Protein AF-A0A354BIW1-F1 (afdb_monomer_lite)

Foldseek 3Di:
DVVDDPDDDDDDLVNLLVVVLVVLVVPAQDPDAKEKEKEAAPVSLCCVVPVVVVVQVVSCVVSVYHYHYDHDNVHDSNDMDIDID

pLDDT: mean 82.04, std 14.15, range [37.78, 94.38]

Sequence (85 aa):
CRYCDGRGYTKSPTTVAYEIFREIRRIEPSVDQQRIIVGAHPTVAELLQDEERQSVESLERDCTAKIIVTPDSQLHLEQYDLVVL

Radius of gyration: 13.44 Å; chains: 1; bounding box: 37×22×34 Å

Secondary structure (DSSP, 8-state):
-TT---S--PPPHHHHHHHHHHHHHHS---SS--EEEEEE-HHHHHHHHTTTHHHHHHHHHHHT-EEEEEE-TTS-TT-EEEEE-

Structure (mmCIF, N/CA/C/O backbone):
data_AF-A0A354BIW1-F1
#
_entry.id   AF-A0A354BIW1-F1
#
loop_
_atom_site.group_PDB
_atom_site.id
_atom_site.type_symbol
_atom_site.label_atom_id
_atom_site.label_alt_id
_atom_site.label_comp_id
_atom_site.label_asym_id
_atom_site.label_entity_id
_atom_site.label_seq_id
_atom_site.pdbx_PDB_ins_code
_atom_site.Cartn_x
_atom_site.Cartn_y
_atom_site.Cartn_z
_atom_site.occupancy
_atom_site.B_iso_or_equiv
_atom_site.auth_seq_id
_atom_site.auth_comp_id
_atom_site.auth_asym_id
_atom_site.auth_atom_id
_atom_site.pdbx_PDB_model_num
ATOM 1 N N . CYS A 1 1 ? 22.111 6.170 -13.519 1.00 43.91 1 CYS A N 1
ATOM 2 C CA . CYS A 1 1 ? 22.017 4.988 -12.637 1.00 43.91 1 CYS A CA 1
ATOM 3 C C . CYS A 1 1 ? 20.700 4.283 -12.962 1.00 43.91 1 CYS A C 1
ATOM 5 O O . CYS A 1 1 ? 19.711 4.969 -13.168 1.00 43.91 1 CYS A O 1
ATOM 7 N N . ARG A 1 2 ? 20.654 2.942 -13.060 1.00 41.84 2 ARG A N 1
ATOM 8 C CA . ARG A 1 2 ? 19.444 2.197 -13.505 1.00 41.84 2 ARG A CA 1
ATOM 9 C C . ARG A 1 2 ? 18.224 2.302 -12.578 1.00 41.84 2 ARG A C 1
ATOM 11 O O . ARG A 1 2 ? 17.182 1.769 -12.918 1.00 41.84 2 ARG A O 1
ATOM 18 N N . TYR A 1 3 ? 18.348 3.003 -11.457 1.00 37.78 3 TYR A N 1
ATOM 19 C CA . TYR A 1 3 ? 17.251 3.269 -10.526 1.00 37.78 3 TYR A CA 1
ATOM 20 C C . TYR A 1 3 ? 17.230 4.711 -10.005 1.00 37.78 3 TYR A C 1
ATOM 22 O O . TYR A 1 3 ? 16.432 5.060 -9.145 1.00 37.78 3 TYR A O 1
ATOM 30 N N . CYS A 1 4 ? 18.114 5.568 -10.513 1.00 56.34 4 CYS A N 1
ATOM 31 C CA . CYS A 1 4 ? 18.279 6.928 -10.034 1.00 56.34 4 CYS A CA 1
ATOM 32 C C . CYS A 1 4 ? 18.927 7.770 -11.130 1.00 56.34 4 CYS A C 1
ATOM 34 O O . CYS A 1 4 ? 20.109 7.613 -11.431 1.00 56.34 4 CYS A O 1
ATOM 36 N N . ASP A 1 5 ? 18.145 8.618 -11.796 1.00 42.94 5 ASP A N 1
ATOM 37 C CA . ASP A 1 5 ? 18.644 9.325 -12.980 1.00 42.94 5 ASP A CA 1
ATOM 38 C C . ASP A 1 5 ? 18.157 10.772 -13.123 1.00 42.94 5 ASP A C 1
ATOM 40 O O . ASP A 1 5 ? 18.161 11.265 -14.237 1.00 42.94 5 ASP A O 1
ATOM 44 N N . GLY A 1 6 ? 17.747 11.465 -12.054 1.00 54.25 6 GLY A N 1
ATOM 45 C CA . GLY A 1 6 ? 17.678 12.943 -12.006 1.00 54.25 6 GLY A CA 1
ATOM 46 C C . GLY A 1 6 ? 17.089 13.704 -13.218 1.00 54.25 6 GLY A C 1
ATOM 47 O O . GLY A 1 6 ? 17.576 14.788 -13.527 1.00 54.25 6 GLY A O 1
ATOM 48 N N . ARG A 1 7 ? 16.098 13.156 -13.939 1.00 49.03 7 ARG A N 1
ATOM 49 C CA . ARG A 1 7 ? 15.603 13.593 -15.269 1.00 49.03 7 ARG A CA 1
ATOM 50 C C . ARG A 1 7 ? 14.076 13.370 -15.352 1.00 49.03 7 ARG A C 1
ATOM 52 O O . ARG A 1 7 ? 13.537 12.744 -14.461 1.00 49.03 7 ARG A O 1
ATOM 59 N N . GLY A 1 8 ? 13.331 13.904 -16.321 1.00 44.62 8 GLY A N 1
ATOM 60 C CA . GLY A 1 8 ? 11.855 13.785 -16.347 1.00 44.62 8 GLY A CA 1
ATOM 61 C C . GLY A 1 8 ? 11.339 12.337 -16.469 1.00 44.62 8 GLY A C 1
ATOM 62 O O . GLY A 1 8 ? 11.667 11.661 -17.441 1.00 44.62 8 GLY A O 1
ATOM 63 N N . TYR A 1 9 ? 10.539 11.879 -15.496 1.00 52.81 9 TYR A N 1
ATOM 64 C CA . TYR A 1 9 ? 10.146 10.473 -15.310 1.00 52.81 9 TYR A CA 1
ATOM 65 C C . TYR A 1 9 ? 8.627 10.259 -15.272 1.00 52.81 9 TYR A C 1
ATOM 67 O O . TYR A 1 9 ? 7.908 11.014 -14.622 1.00 52.81 9 TYR A O 1
ATOM 75 N N . THR A 1 10 ? 8.179 9.170 -15.903 1.00 52.88 10 THR A N 1
ATOM 76 C CA . THR A 1 10 ? 6.940 8.444 -15.571 1.00 52.88 10 THR A CA 1
ATOM 77 C C . THR A 1 10 ? 7.103 7.854 -14.165 1.00 52.88 10 THR A C 1
ATOM 79 O O . THR A 1 10 ? 8.165 7.297 -13.861 1.00 52.88 10 THR A O 1
ATOM 82 N N . LYS A 1 11 ? 6.113 8.009 -13.282 1.00 64.69 11 LYS A N 1
ATOM 83 C CA . LYS A 1 11 ? 6.174 7.537 -11.894 1.00 64.69 11 LYS A CA 1
ATOM 84 C C . LYS A 1 11 ? 6.367 6.020 -11.869 1.00 64.69 11 LYS A C 1
ATOM 86 O O . LYS A 1 11 ? 5.664 5.264 -12.537 1.00 64.69 11 LYS A O 1
ATOM 91 N N . SER A 1 12 ? 7.338 5.568 -11.079 1.00 77.62 12 SER A N 1
ATOM 92 C CA . SER A 1 12 ? 7.538 4.145 -10.813 1.00 77.62 12 SER A CA 1
ATOM 93 C C . SER A 1 12 ? 6.435 3.617 -9.885 1.00 77.62 12 SER A C 1
ATOM 95 O O . SER A 1 12 ? 5.917 4.384 -9.069 1.00 77.62 12 SER A O 1
ATOM 97 N N . PRO A 1 13 ? 6.119 2.310 -9.918 1.00 82.00 13 PRO A N 1
ATOM 98 C CA . PRO A 1 13 ? 5.124 1.730 -9.013 1.00 82.00 13 PRO A CA 1
ATOM 99 C C . PRO A 1 13 ? 5.521 1.901 -7.539 1.00 82.00 13 PRO A C 1
ATOM 101 O O . PRO A 1 13 ? 4.667 2.122 -6.688 1.00 82.00 13 PRO A O 1
ATOM 104 N N . THR A 1 14 ? 6.825 1.922 -7.247 1.00 82.06 14 THR A N 1
ATOM 105 C CA . THR A 1 14 ? 7.353 2.281 -5.925 1.00 82.06 14 THR A CA 1
ATOM 106 C C . THR A 1 14 ? 7.005 3.715 -5.532 1.00 82.06 14 THR A C 1
ATOM 108 O O . THR A 1 14 ? 6.571 3.949 -4.411 1.00 82.06 14 THR A O 1
ATOM 111 N N . THR A 1 15 ? 7.141 4.685 -6.444 1.00 85.19 15 THR A N 1
ATOM 112 C CA . THR A 1 15 ? 6.784 6.088 -6.166 1.00 85.19 15 THR A CA 1
ATOM 113 C C . THR A 1 15 ? 5.305 6.201 -5.806 1.00 85.19 15 THR A C 1
ATOM 115 O O . THR A 1 15 ? 4.967 6.864 -4.830 1.00 85.19 15 THR A O 1
ATOM 118 N N . VAL A 1 16 ? 4.443 5.502 -6.547 1.00 88.38 16 VAL A N 1
ATOM 119 C CA . VAL A 1 16 ? 2.992 5.475 -6.314 1.00 88.38 16 VAL A CA 1
ATOM 120 C C . VAL A 1 16 ? 2.661 4.832 -4.964 1.00 88.38 16 VAL A C 1
ATOM 122 O O . VAL A 1 16 ? 1.881 5.394 -4.203 1.00 88.38 16 VAL A O 1
ATOM 125 N N . ALA A 1 17 ? 3.320 3.729 -4.597 1.00 88.00 17 ALA A N 1
ATOM 126 C CA . ALA A 1 17 ? 3.169 3.119 -3.274 1.00 88.00 17 ALA A CA 1
ATOM 127 C C . ALA A 1 17 ? 3.524 4.093 -2.131 1.00 88.00 17 ALA A C 1
ATOM 129 O O . ALA A 1 17 ? 2.765 4.238 -1.172 1.00 88.00 17 ALA A O 1
ATOM 130 N N . TYR A 1 18 ? 4.631 4.835 -2.249 1.00 88.25 18 TYR A N 1
ATOM 131 C CA . TYR A 1 18 ? 4.994 5.851 -1.252 1.00 88.25 18 TYR A CA 1
ATOM 132 C C . TYR A 1 18 ? 4.032 7.050 -1.225 1.00 88.25 18 TYR A C 1
ATOM 134 O O . TYR A 1 18 ? 3.846 7.649 -0.162 1.00 88.25 18 TYR A O 1
ATOM 142 N N . GLU A 1 19 ? 3.423 7.422 -2.355 1.00 89.06 19 GLU A N 1
ATOM 143 C CA . GLU A 1 19 ? 2.362 8.439 -2.398 1.00 89.06 19 GLU A CA 1
ATOM 144 C C . GLU A 1 19 ? 1.117 7.969 -1.638 1.00 89.06 19 GLU A C 1
ATOM 146 O O . GLU A 1 19 ? 0.652 8.689 -0.753 1.00 89.06 19 GLU A O 1
ATOM 151 N N . ILE A 1 20 ? 0.671 6.732 -1.883 1.00 90.06 20 ILE A N 1
ATOM 152 C CA . ILE A 1 20 ? -0.430 6.086 -1.154 1.00 90.06 20 ILE A CA 1
ATOM 153 C C . ILE A 1 20 ? -0.157 6.117 0.354 1.00 90.06 20 ILE A C 1
ATOM 155 O O . ILE A 1 20 ? -0.991 6.573 1.132 1.00 90.06 20 ILE A O 1
ATOM 159 N N . PHE A 1 21 ? 1.039 5.712 0.789 1.00 88.69 21 PHE A N 1
ATOM 160 C CA . PHE A 1 21 ? 1.417 5.744 2.206 1.00 88.69 21 PHE A CA 1
ATOM 161 C C . PHE A 1 21 ? 1.362 7.143 2.815 1.00 88.69 21 PHE A C 1
ATOM 163 O O . PHE A 1 21 ? 0.944 7.308 3.962 1.00 88.69 21 PHE A O 1
ATOM 170 N N . ARG A 1 22 ? 1.784 8.165 2.067 1.00 88.06 22 ARG A N 1
ATOM 171 C CA . ARG A 1 22 ? 1.719 9.555 2.528 1.00 88.06 22 ARG A CA 1
ATOM 172 C C . ARG A 1 22 ? 0.286 10.048 2.651 1.00 88.06 22 ARG A C 1
ATOM 174 O O . ARG A 1 22 ? 0.011 10.784 3.593 1.00 88.06 22 ARG A O 1
ATOM 181 N N . GLU A 1 23 ? -0.599 9.671 1.735 1.00 88.38 23 GLU A N 1
ATOM 182 C CA . GLU A 1 23 ? -2.019 10.008 1.839 1.00 88.38 23 GLU A CA 1
ATOM 183 C C . GLU A 1 23 ? -2.686 9.295 3.008 1.00 88.38 23 GLU A C 1
ATOM 185 O O . GLU A 1 23 ? -3.368 9.945 3.792 1.00 88.38 23 GLU A O 1
ATOM 190 N N . ILE A 1 24 ? -2.396 8.009 3.210 1.00 86.88 24 ILE A N 1
ATOM 191 C CA . ILE A 1 24 ? -2.908 7.254 4.357 1.00 86.88 24 ILE A CA 1
ATOM 192 C C . ILE A 1 24 ? -2.483 7.906 5.677 1.00 86.88 24 ILE A C 1
ATOM 194 O O . ILE A 1 24 ? -3.313 8.117 6.551 1.00 86.88 24 ILE A O 1
ATOM 198 N N . ARG A 1 25 ? -1.217 8.328 5.798 1.00 84.81 25 ARG A N 1
ATOM 199 C CA . ARG A 1 25 ? -0.728 9.058 6.986 1.00 84.81 25 ARG A CA 1
ATOM 200 C C . ARG A 1 25 ? -1.370 10.425 7.193 1.00 84.81 25 ARG A C 1
ATOM 202 O O . ARG A 1 25 ? -1.289 10.956 8.296 1.00 84.81 25 ARG A O 1
ATOM 209 N N . ARG A 1 26 ? -1.914 11.038 6.140 1.00 84.75 26 ARG A N 1
ATOM 210 C CA . ARG A 1 26 ? -2.623 12.322 6.239 1.00 84.75 26 ARG A CA 1
ATOM 211 C C . ARG A 1 26 ? -4.053 12.158 6.727 1.00 84.75 26 ARG A C 1
ATOM 213 O O . ARG A 1 26 ? -4.635 13.153 7.150 1.00 84.75 26 ARG A O 1
ATOM 220 N N . ILE A 1 27 ? -4.615 10.955 6.652 1.00 81.88 27 ILE A N 1
ATOM 221 C CA . ILE A 1 27 ? -5.916 10.665 7.243 1.00 81.88 27 ILE A CA 1
ATOM 222 C C . ILE A 1 27 ? -5.724 10.735 8.757 1.00 81.88 27 ILE A C 1
ATOM 224 O O . ILE A 1 27 ? -4.937 9.979 9.328 1.00 81.88 27 ILE A O 1
ATOM 228 N N . GLU A 1 28 ? -6.388 11.699 9.397 1.00 72.00 28 GLU A N 1
ATOM 229 C CA . GLU A 1 28 ? -6.307 11.816 10.847 1.00 72.00 28 GLU A CA 1
ATOM 230 C C . GLU A 1 28 ? -6.921 10.577 11.502 1.00 72.00 28 GLU A C 1
ATOM 232 O O . GLU A 1 28 ? -7.985 10.124 11.067 1.00 72.00 28 GLU A O 1
ATOM 237 N N . PRO A 1 29 ? -6.279 10.039 12.553 1.00 68.25 29 PRO A N 1
ATOM 238 C CA . PRO A 1 29 ? -6.822 8.914 13.290 1.00 68.25 29 PRO A CA 1
ATOM 239 C C . PRO A 1 29 ? -8.175 9.321 13.872 1.00 68.25 29 PRO A C 1
ATOM 241 O O . PRO A 1 29 ? -8.274 10.195 14.736 1.00 68.25 29 PRO A O 1
ATOM 244 N N . SER A 1 30 ? -9.239 8.704 13.375 1.00 66.75 30 SER A N 1
ATOM 245 C CA . SER A 1 30 ? -10.564 8.849 13.958 1.00 66.75 30 SER A CA 1
ATOM 246 C C . SER A 1 30 ? -10.678 8.072 15.261 1.00 66.75 30 SER A C 1
ATOM 248 O O . SER A 1 30 ? -9.936 7.130 15.525 1.00 66.75 30 SER A O 1
ATOM 250 N N . VAL A 1 31 ? -11.673 8.447 16.064 1.00 65.38 31 VAL A N 1
ATOM 251 C CA . VAL A 1 31 ? -11.985 7.788 17.342 1.00 65.38 31 VAL A CA 1
ATOM 252 C C . VAL A 1 31 ? -12.391 6.316 17.147 1.00 65.38 31 VAL A C 1
ATOM 254 O O . VAL A 1 31 ? -12.180 5.502 18.042 1.00 65.38 31 VAL A O 1
ATOM 257 N N . ASP A 1 32 ? -12.918 5.970 15.968 1.00 72.12 32 ASP A N 1
ATOM 258 C CA . ASP A 1 32 ? -13.299 4.611 15.584 1.00 72.12 32 ASP A CA 1
ATOM 259 C C . ASP A 1 32 ? -12.296 3.973 14.612 1.00 72.12 32 ASP A C 1
ATOM 261 O O . ASP A 1 32 ? -11.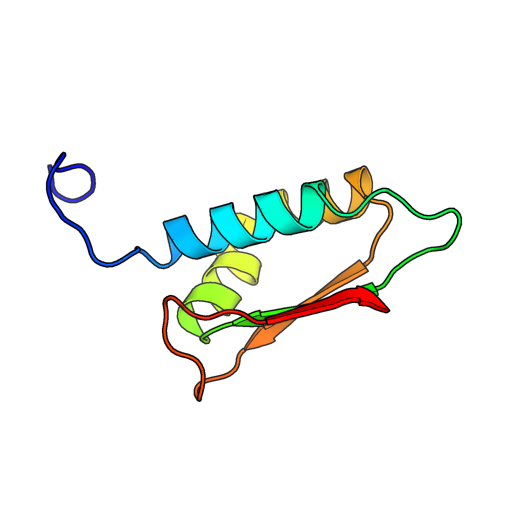580 4.659 13.879 1.00 72.12 32 ASP A O 1
ATOM 265 N N . GLN A 1 33 ? -12.285 2.636 14.587 1.00 74.00 33 GLN A N 1
ATOM 266 C CA . GLN A 1 33 ? -11.458 1.837 13.684 1.00 74.00 33 GLN A CA 1
ATOM 267 C C . GLN A 1 33 ? -11.925 2.008 12.229 1.00 74.00 33 GLN A C 1
ATOM 269 O O . GLN A 1 33 ? -12.853 1.329 11.779 1.00 74.00 33 GLN A O 1
ATOM 274 N N . GLN A 1 34 ? -11.265 2.905 11.499 1.00 84.56 34 GLN A N 1
ATOM 275 C CA . GLN A 1 34 ? -11.516 3.159 10.080 1.00 84.56 34 GLN A CA 1
ATOM 276 C C . GLN A 1 34 ? -11.037 2.009 9.200 1.00 84.56 34 GLN A C 1
ATOM 278 O O . GLN A 1 34 ? -10.089 1.286 9.531 1.00 84.56 34 GLN A O 1
ATOM 283 N N . ARG A 1 35 ? -11.673 1.849 8.039 1.00 88.50 35 ARG A N 1
ATOM 284 C CA . ARG A 1 35 ? -11.187 0.939 6.996 1.00 88.50 35 ARG A CA 1
ATOM 285 C C . ARG A 1 35 ? -10.808 1.746 5.772 1.00 88.50 35 ARG A C 1
ATOM 287 O O . ARG A 1 35 ? -11.629 2.463 5.220 1.00 88.50 35 ARG A O 1
ATOM 294 N N . ILE A 1 36 ? -9.571 1.595 5.334 1.00 90.31 36 ILE A N 1
ATOM 295 C CA . ILE A 1 36 ? -9.035 2.273 4.165 1.00 90.31 36 ILE A CA 1
ATOM 296 C C . ILE A 1 36 ? -8.914 1.237 3.060 1.00 90.31 36 ILE A C 1
ATOM 298 O O . ILE A 1 36 ? -8.148 0.285 3.175 1.00 90.31 36 ILE A O 1
ATOM 302 N N . ILE A 1 37 ? -9.678 1.404 1.991 1.00 91.94 37 ILE A N 1
ATOM 303 C CA . ILE A 1 37 ? -9.579 0.581 0.793 1.00 91.94 37 ILE A CA 1
ATOM 304 C C . ILE A 1 37 ? -8.687 1.316 -0.201 1.00 91.94 37 ILE A C 1
ATOM 306 O O . ILE A 1 37 ? -8.960 2.460 -0.561 1.00 91.94 37 ILE A O 1
ATOM 310 N N . VAL A 1 38 ? -7.623 0.645 -0.630 1.00 92.88 38 VAL A N 1
ATOM 311 C CA . VAL A 1 38 ? -6.656 1.141 -1.607 1.00 92.88 38 VAL A CA 1
ATOM 312 C C . VAL A 1 38 ? -6.855 0.365 -2.903 1.00 92.88 38 VAL A C 1
ATOM 314 O O . VAL A 1 38 ? -6.488 -0.806 -2.979 1.00 92.88 38 VAL A O 1
ATOM 317 N N . GLY A 1 39 ? -7.445 0.995 -3.912 1.00 94.38 39 GLY A N 1
ATOM 318 C CA . GLY A 1 39 ? -7.505 0.466 -5.273 1.00 94.38 39 GLY A CA 1
ATOM 319 C C . GLY A 1 39 ? -6.254 0.878 -6.039 1.00 94.38 39 GLY A C 1
ATOM 320 O O . GLY A 1 39 ? -5.953 2.063 -6.106 1.00 94.38 39 GLY A O 1
ATOM 321 N N . ALA A 1 40 ? -5.498 -0.061 -6.601 1.00 93.94 40 ALA A N 1
ATOM 322 C CA . ALA A 1 40 ? -4.327 0.275 -7.415 1.00 93.94 40 ALA A CA 1
ATOM 323 C C . ALA A 1 40 ? -4.079 -0.779 -8.496 1.00 93.94 40 ALA A C 1
ATOM 325 O O . ALA A 1 40 ? -4.557 -1.909 -8.391 1.00 93.94 40 ALA A O 1
ATOM 326 N N . HIS A 1 41 ? -3.283 -0.435 -9.514 1.00 94.19 41 HIS A N 1
ATOM 327 C CA . HIS A 1 41 ? -2.863 -1.401 -10.534 1.00 94.19 41 HIS A CA 1
ATOM 328 C C . HIS A 1 41 ? -2.241 -2.658 -9.884 1.00 94.19 41 HIS A C 1
ATOM 330 O O . HIS A 1 41 ? -1.494 -2.510 -8.911 1.00 94.19 41 HIS A O 1
ATOM 336 N N . PRO A 1 42 ? -2.457 -3.882 -10.415 1.00 93.25 42 PRO A N 1
ATOM 337 C CA . PRO A 1 42 ? -1.990 -5.126 -9.800 1.00 93.25 42 PRO A CA 1
ATOM 338 C C . PRO A 1 42 ? -0.507 -5.122 -9.424 1.00 93.25 42 PRO A C 1
ATOM 340 O O . PRO A 1 42 ? -0.161 -5.565 -8.342 1.00 93.25 42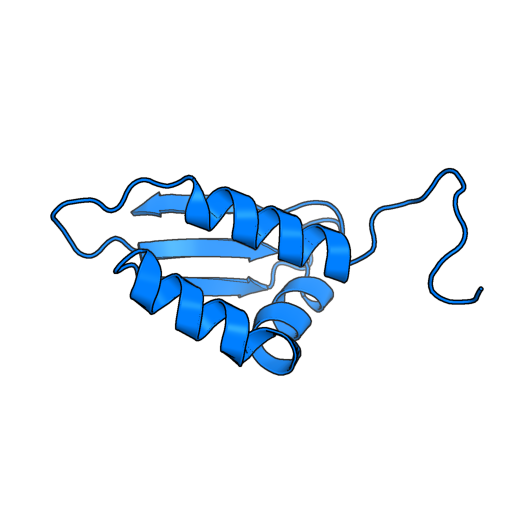 PRO A O 1
ATOM 343 N N . THR A 1 43 ? 0.358 -4.531 -10.251 1.00 90.88 43 THR A N 1
ATOM 344 C CA . THR A 1 43 ? 1.794 -4.377 -9.946 1.00 90.88 43 THR A CA 1
ATOM 345 C C . THR A 1 43 ? 2.066 -3.536 -8.695 1.00 90.88 43 THR A C 1
ATOM 347 O O . THR A 1 43 ? 2.990 -3.830 -7.949 1.00 90.88 43 THR A O 1
ATOM 350 N N . VAL A 1 44 ? 1.289 -2.475 -8.463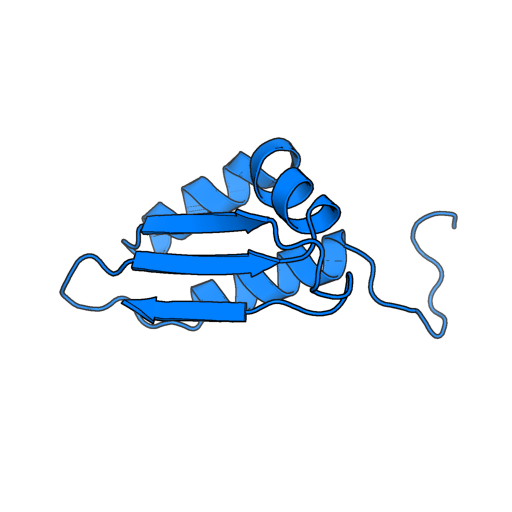 1.00 91.31 44 VAL A N 1
ATOM 351 C CA . VAL A 1 44 ? 1.415 -1.644 -7.254 1.00 91.31 44 VAL A CA 1
ATOM 352 C C . VAL A 1 44 ? 0.801 -2.377 -6.065 1.00 91.31 44 VAL A C 1
ATOM 354 O O . VAL A 1 44 ? 1.376 -2.376 -4.984 1.00 91.31 44 VAL A O 1
ATOM 357 N N . ALA A 1 45 ? -0.341 -3.037 -6.263 1.00 92.19 45 ALA A N 1
ATOM 358 C CA . ALA A 1 45 ? -1.010 -3.809 -5.223 1.00 92.19 45 ALA A CA 1
ATOM 359 C C . ALA A 1 45 ? -0.150 -4.978 -4.709 1.00 92.19 45 ALA A C 1
ATOM 361 O O . ALA A 1 45 ? -0.062 -5.177 -3.502 1.00 92.19 45 ALA A O 1
ATOM 362 N N . GLU A 1 46 ? 0.507 -5.711 -5.608 1.00 91.69 46 GLU A N 1
ATOM 363 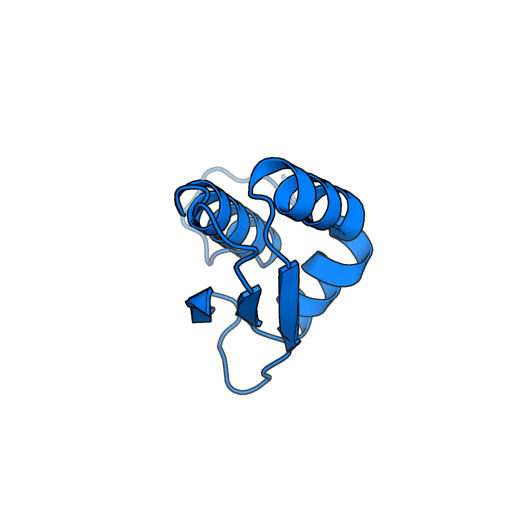C CA . GLU A 1 46 ? 1.456 -6.781 -5.285 1.00 91.69 46 GLU A CA 1
ATOM 364 C C . GLU A 1 46 ? 2.665 -6.218 -4.531 1.00 91.69 46 GLU A C 1
ATOM 366 O O . GLU A 1 46 ? 3.008 -6.709 -3.462 1.00 91.69 46 GLU A O 1
ATOM 371 N N . LEU A 1 47 ? 3.223 -5.094 -4.994 1.00 90.44 47 LEU A N 1
ATOM 372 C CA . LEU A 1 47 ? 4.315 -4.411 -4.299 1.00 90.44 47 LEU A CA 1
ATOM 373 C C . LEU A 1 47 ? 3.926 -3.992 -2.872 1.00 90.44 47 LEU A C 1
ATOM 375 O O . LEU A 1 47 ? 4.718 -4.149 -1.949 1.00 90.44 47 LEU A O 1
ATOM 379 N N . LEU A 1 48 ? 2.703 -3.498 -2.668 1.00 88.94 48 LEU A N 1
ATOM 380 C CA . LEU A 1 48 ? 2.184 -3.140 -1.345 1.00 88.94 48 LEU A CA 1
ATOM 381 C C . LEU A 1 48 ? 1.986 -4.361 -0.431 1.00 88.94 48 LEU A C 1
ATOM 383 O O . LEU A 1 48 ? 2.196 -4.255 0.776 1.00 88.94 48 LEU A O 1
ATOM 387 N N . GLN A 1 49 ? 1.556 -5.498 -0.985 1.00 88.69 49 GLN A N 1
ATOM 388 C CA . GLN A 1 49 ? 1.221 -6.703 -0.218 1.00 88.69 49 GLN A CA 1
ATOM 389 C C . GLN A 1 49 ? 2.420 -7.616 0.061 1.00 88.69 49 GLN A C 1
ATOM 391 O O . GLN A 1 49 ? 2.438 -8.258 1.112 1.00 88.69 49 GLN A O 1
ATOM 396 N N . ASP A 1 50 ? 3.403 -7.663 -0.839 1.00 88.44 50 ASP A N 1
ATOM 397 C CA . ASP A 1 50 ? 4.596 -8.500 -0.716 1.00 88.44 50 ASP A CA 1
ATOM 398 C C . ASP A 1 50 ? 5.813 -7.688 -0.259 1.00 88.44 50 ASP A C 1
ATOM 400 O O . ASP A 1 50 ? 6.295 -7.873 0.861 1.00 88.44 50 ASP A O 1
ATOM 404 N N . GLU A 1 51 ? 6.309 -6.769 -1.094 1.00 86.75 51 GLU A N 1
ATOM 405 C CA . GLU A 1 51 ? 7.567 -6.049 -0.837 1.00 86.75 51 GLU A CA 1
ATOM 406 C C . GLU A 1 51 ? 7.446 -5.052 0.326 1.00 86.75 51 GLU A C 1
ATOM 408 O O . GLU A 1 51 ? 8.275 -5.031 1.235 1.00 86.75 51 GLU A O 1
ATOM 413 N N . GLU A 1 52 ? 6.391 -4.240 0.328 1.00 86.81 52 GLU A N 1
ATOM 414 C CA . GLU A 1 52 ? 6.158 -3.159 1.293 1.00 86.81 52 GLU A CA 1
ATOM 415 C C . GLU A 1 52 ? 5.169 -3.560 2.401 1.00 86.81 52 GLU A C 1
ATOM 417 O O . GLU A 1 52 ? 4.621 -2.713 3.114 1.00 86.81 52 GLU A O 1
ATOM 422 N N . ARG A 1 53 ? 4.969 -4.866 2.609 1.00 87.62 53 ARG A N 1
ATOM 423 C CA . ARG A 1 53 ? 4.039 -5.394 3.614 1.00 87.62 53 ARG A CA 1
ATOM 424 C C . ARG A 1 53 ? 4.299 -4.841 5.015 1.00 87.62 53 ARG A C 1
ATOM 426 O O . ARG A 1 53 ? 3.374 -4.473 5.734 1.00 87.62 53 ARG A O 1
ATOM 433 N N . GLN A 1 54 ? 5.571 -4.751 5.403 1.00 88.25 54 GLN A N 1
ATOM 434 C CA . GLN A 1 54 ? 5.970 -4.230 6.712 1.00 88.25 54 GLN A CA 1
ATOM 435 C C . GLN A 1 54 ? 5.600 -2.746 6.877 1.00 88.25 54 GLN A C 1
ATOM 437 O O . GLN A 1 54 ? 5.237 -2.308 7.975 1.00 88.25 54 GLN A O 1
ATOM 442 N N . SER A 1 55 ? 5.673 -1.975 5.789 1.00 87.12 55 SER A N 1
ATOM 443 C CA . SER A 1 55 ? 5.268 -0.569 5.744 1.00 87.12 55 SER A CA 1
ATOM 444 C C . SER A 1 55 ? 3.754 -0.439 5.929 1.00 87.12 55 SER A C 1
ATOM 446 O O . SER A 1 55 ? 3.319 0.369 6.751 1.00 87.12 55 SER A O 1
ATOM 448 N N . VAL A 1 56 ? 2.960 -1.285 5.259 1.00 89.56 56 VAL A N 1
ATOM 449 C CA . VAL A 1 56 ? 1.494 -1.352 5.426 1.00 89.56 56 VAL A CA 1
ATOM 450 C C . VAL A 1 56 ? 1.116 -1.704 6.865 1.00 89.56 56 VAL A C 1
ATOM 452 O O . VAL A 1 56 ? 0.367 -0.966 7.494 1.00 89.56 56 VAL A O 1
ATOM 455 N N . GLU A 1 57 ? 1.692 -2.762 7.439 1.00 89.38 57 GLU A N 1
ATOM 456 C CA . GLU A 1 57 ? 1.397 -3.185 8.819 1.00 89.38 57 GLU A CA 1
ATOM 457 C C . GLU A 1 57 ? 1.791 -2.126 9.865 1.00 89.38 57 GLU A C 1
ATOM 459 O O . GLU A 1 57 ? 1.232 -2.066 10.963 1.00 89.38 57 GLU A O 1
ATOM 464 N N . SER A 1 58 ? 2.803 -1.307 9.572 1.00 88.75 58 SER A N 1
ATOM 465 C CA . SER A 1 58 ? 3.183 -0.184 10.436 1.00 88.75 58 SER A CA 1
ATOM 466 C C . SER A 1 58 ? 2.180 0.963 10.316 1.00 88.75 58 SER A C 1
ATOM 468 O O . SER A 1 58 ? 1.750 1.497 11.332 1.00 88.75 58 SER A O 1
ATOM 470 N N . LEU A 1 59 ? 1.730 1.274 9.097 1.00 86.94 59 LEU A N 1
ATOM 471 C CA . LEU A 1 59 ? 0.691 2.275 8.846 1.00 86.94 59 LEU A CA 1
ATOM 472 C C . LEU A 1 59 ? -0.646 1.918 9.492 1.00 86.94 59 LEU A C 1
ATOM 474 O O . LEU A 1 59 ? -1.270 2.786 10.091 1.00 86.94 59 LEU A O 1
ATOM 478 N N . GLU A 1 60 ? -1.072 0.657 9.412 1.00 87.12 60 GLU A N 1
ATOM 479 C CA . GLU A 1 60 ? -2.306 0.202 10.064 1.00 87.12 60 GLU A CA 1
ATOM 480 C C . GLU A 1 60 ? -2.272 0.448 11.577 1.00 87.12 60 GLU A C 1
ATOM 482 O O . GLU A 1 60 ? -3.267 0.863 12.174 1.00 87.12 60 GLU A O 1
ATOM 487 N N . ARG A 1 61 ? -1.106 0.229 12.200 1.00 86.50 61 ARG A N 1
ATOM 488 C CA . ARG A 1 61 ? -0.890 0.470 13.631 1.00 86.50 61 ARG A CA 1
ATOM 489 C C . ARG A 1 61 ? -0.836 1.956 13.967 1.00 86.50 61 ARG A C 1
ATOM 491 O O . ARG A 1 61 ? -1.462 2.361 14.940 1.00 86.50 61 ARG A O 1
ATOM 498 N N . ASP A 1 62 ? -0.130 2.750 13.166 1.00 85.50 62 ASP A N 1
ATOM 499 C CA . ASP A 1 62 ? 0.019 4.193 13.383 1.00 85.50 62 ASP A CA 1
ATOM 500 C C . ASP A 1 62 ? -1.321 4.930 13.215 1.00 85.50 62 ASP A C 1
ATOM 502 O O . ASP A 1 62 ? -1.671 5.787 14.025 1.00 85.50 62 ASP A O 1
ATOM 506 N N . CYS A 1 63 ? -2.097 4.571 12.189 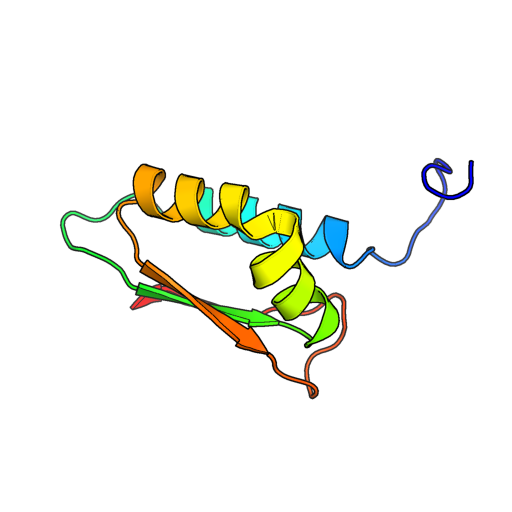1.00 81.62 63 CYS A N 1
ATOM 507 C CA . CYS A 1 63 ? -3.392 5.184 11.884 1.00 81.62 63 CYS A CA 1
ATOM 508 C C . CYS A 1 63 ? -4.566 4.530 12.633 1.00 81.62 63 CYS A C 1
ATOM 510 O O . CYS A 1 63 ? -5.683 5.030 12.550 1.00 81.62 63 CYS A O 1
ATOM 512 N N . THR A 1 64 ? -4.346 3.417 13.346 1.00 85.12 64 THR A N 1
ATOM 513 C CA . THR A 1 64 ? -5.415 2.593 13.953 1.00 85.12 64 THR A CA 1
ATOM 514 C C . THR A 1 64 ? -6.535 2.268 12.946 1.00 85.12 64 THR A C 1
ATOM 516 O O . THR A 1 64 ? -7.724 2.257 13.264 1.00 85.12 64 THR A O 1
ATOM 519 N N . ALA A 1 65 ? -6.144 1.994 11.701 1.00 86.50 65 ALA A N 1
ATOM 520 C CA . ALA A 1 65 ? -7.045 1.761 10.581 1.00 86.50 65 ALA A CA 1
ATOM 521 C C . ALA A 1 65 ? -6.681 0.455 9.873 1.00 86.50 65 ALA A C 1
ATOM 523 O O . ALA A 1 65 ? -5.517 0.066 9.826 1.00 86.50 65 ALA A O 1
ATOM 524 N N . LYS A 1 66 ? -7.677 -0.227 9.309 1.00 88.75 66 LYS A N 1
ATOM 525 C CA . LYS A 1 66 ? -7.465 -1.447 8.524 1.00 88.75 66 LYS A CA 1
ATOM 526 C C . LYS A 1 66 ? -7.283 -1.093 7.054 1.00 88.75 66 LYS A C 1
ATOM 528 O O . LYS A 1 66 ? -8.211 -0.558 6.453 1.00 88.75 66 LYS A O 1
ATOM 533 N N . ILE A 1 67 ? -6.137 -1.423 6.473 1.00 90.38 67 ILE A N 1
ATOM 534 C CA . ILE A 1 67 ? -5.801 -1.145 5.078 1.00 90.38 67 ILE A CA 1
ATOM 535 C C . ILE A 1 67 ? -6.121 -2.387 4.237 1.00 90.38 67 ILE A C 1
ATOM 537 O O . ILE A 1 67 ? -5.630 -3.485 4.482 1.00 90.38 67 ILE A O 1
ATOM 541 N N . ILE A 1 68 ? -6.970 -2.221 3.227 1.00 91.56 68 ILE A N 1
ATOM 542 C CA . ILE A 1 68 ? -7.397 -3.280 2.312 1.00 91.56 68 ILE A CA 1
ATOM 543 C C . ILE A 1 68 ? -6.928 -2.905 0.914 1.00 91.56 68 ILE A C 1
ATOM 545 O O . ILE A 1 68 ? -7.496 -2.023 0.275 1.00 91.56 68 ILE A O 1
ATOM 549 N N . VAL A 1 69 ? -5.898 -3.589 0.427 1.00 92.44 69 VAL A N 1
ATOM 550 C CA . VAL A 1 69 ? -5.365 -3.364 -0.919 1.00 92.44 69 VAL A CA 1
ATOM 551 C C . VAL A 1 69 ? -6.144 -4.216 -1.920 1.00 92.44 69 VAL A C 1
ATOM 553 O O . VAL A 1 69 ? -6.196 -5.438 -1.796 1.00 92.44 69 VAL A O 1
ATOM 556 N N . THR A 1 70 ? -6.742 -3.570 -2.918 1.00 93.62 70 THR A N 1
ATOM 557 C CA . THR A 1 70 ? -7.512 -4.211 -3.987 1.00 93.62 70 THR A CA 1
ATOM 558 C C . THR A 1 70 ? -6.812 -3.979 -5.328 1.00 93.62 70 THR A C 1
ATOM 560 O O . THR A 1 70 ? -6.666 -2.827 -5.742 1.00 93.62 70 THR A O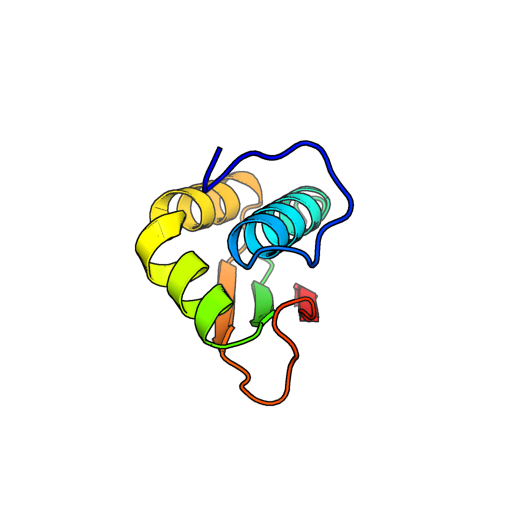 1
ATOM 563 N N . PRO A 1 71 ? -6.356 -5.041 -6.015 1.00 92.88 71 PRO A N 1
ATOM 564 C CA . PRO A 1 71 ? -5.783 -4.906 -7.346 1.00 92.88 71 PRO A CA 1
ATOM 565 C C . PRO A 1 71 ? -6.883 -4.617 -8.377 1.00 92.88 71 PRO A C 1
ATOM 567 O O . PRO A 1 71 ? -7.863 -5.356 -8.461 1.00 92.88 71 PRO A O 1
ATOM 570 N N . ASP A 1 72 ? -6.690 -3.586 -9.197 1.00 92.44 72 ASP A N 1
ATOM 571 C CA . ASP A 1 72 ? -7.573 -3.239 -10.312 1.00 92.44 72 ASP A CA 1
ATOM 572 C C . ASP A 1 72 ? -6.762 -3.033 -11.599 1.00 92.44 72 ASP A C 1
ATOM 574 O O . ASP A 1 72 ? -6.027 -2.059 -11.757 1.00 92.44 72 ASP A O 1
ATOM 578 N N . SER A 1 73 ? -6.891 -3.969 -12.542 1.00 89.38 73 SER A N 1
ATOM 579 C CA . SER A 1 73 ? -6.207 -3.919 -13.841 1.00 89.38 73 SER A CA 1
ATOM 580 C C . SER A 1 73 ? -6.726 -2.829 -14.784 1.00 89.38 73 SER A C 1
ATOM 582 O O . SER A 1 73 ? -6.116 -2.600 -15.827 1.00 89.38 73 SER A O 1
ATOM 584 N N . GLN A 1 74 ? -7.862 -2.199 -14.473 1.00 91.00 74 GLN A N 1
ATOM 585 C CA . GLN A 1 74 ? -8.392 -1.074 -15.243 1.00 91.00 74 GLN A CA 1
ATOM 586 C C . GLN A 1 74 ? -7.704 0.250 -14.884 1.00 91.00 74 GLN A C 1
ATOM 588 O O . GLN A 1 74 ? -7.748 1.183 -15.686 1.00 91.00 74 GLN A O 1
ATOM 593 N N . LEU A 1 75 ? -7.053 0.330 -13.718 1.00 89.12 75 LEU A N 1
ATOM 594 C CA . LEU A 1 75 ? -6.291 1.502 -13.293 1.00 89.12 75 LEU A CA 1
ATOM 595 C C . LEU A 1 75 ? -4.916 1.533 -13.959 1.00 89.12 75 LEU A C 1
ATOM 597 O O . LEU A 1 75 ? -4.236 0.516 -14.070 1.00 89.12 75 LEU A O 1
ATOM 601 N N . HIS A 1 76 ? -4.460 2.714 -14.371 1.00 87.44 76 HIS A N 1
ATOM 602 C CA . HIS A 1 76 ? -3.070 2.877 -14.794 1.00 87.44 76 HIS A CA 1
ATOM 603 C C . HIS A 1 76 ? -2.100 2.732 -13.613 1.00 87.44 76 HIS A C 1
ATOM 605 O O . HIS A 1 76 ? -2.457 2.960 -12.465 1.00 87.44 76 HIS A O 1
ATOM 611 N N . LEU A 1 77 ? -0.831 2.424 -13.901 1.00 82.94 77 LEU A N 1
ATOM 612 C CA . LEU A 1 77 ? 0.214 2.266 -12.879 1.00 82.94 77 LEU A CA 1
ATOM 613 C C . LEU A 1 77 ? 0.381 3.503 -11.977 1.00 82.94 77 LEU A C 1
ATOM 615 O O . LEU A 1 77 ? 0.749 3.362 -10.819 1.00 82.94 77 LEU A O 1
ATOM 619 N N . GLU A 1 78 ? 0.122 4.698 -12.515 1.00 85.19 78 GLU A N 1
ATOM 620 C CA . GLU A 1 78 ? 0.194 5.978 -11.795 1.00 85.19 78 GLU A CA 1
ATOM 621 C C . GLU A 1 78 ? -1.124 6.374 -11.110 1.00 85.19 78 GLU A C 1
ATOM 623 O O . GLU A 1 78 ? -1.180 7.410 -10.449 1.00 85.19 78 GLU A O 1
ATOM 628 N N . GLN A 1 79 ? -2.186 5.587 -11.299 1.00 86.81 79 GLN A N 1
ATOM 629 C CA . GLN A 1 79 ? -3.510 5.832 -10.744 1.00 86.81 79 GLN A CA 1
ATOM 630 C C . GLN A 1 79 ? -3.768 4.900 -9.566 1.00 86.81 79 GLN A C 1
ATOM 632 O O . GLN A 1 79 ? -3.430 3.715 -9.584 1.00 86.81 79 GLN A O 1
ATOM 637 N N . TYR A 1 80 ? -4.392 5.463 -8.544 1.00 91.81 80 TYR A N 1
ATOM 638 C CA . TYR A 1 80 ? -4.853 4.739 -7.379 1.00 91.81 80 TYR A CA 1
ATOM 639 C C . TYR A 1 80 ? -6.086 5.443 -6.814 1.00 91.81 80 TYR A C 1
ATOM 641 O O . TYR A 1 80 ? -6.236 6.656 -6.960 1.00 91.81 80 TYR A O 1
ATOM 649 N N . ASP A 1 81 ? -6.934 4.672 -6.149 1.00 91.69 81 ASP A N 1
ATOM 650 C CA . ASP A 1 81 ? -8.123 5.141 -5.457 1.00 91.69 81 ASP A CA 1
ATOM 651 C C . ASP A 1 81 ? -7.985 4.871 -3.960 1.00 91.69 81 ASP A C 1
ATOM 653 O O . ASP A 1 81 ? -7.571 3.789 -3.538 1.00 91.69 81 ASP A O 1
ATOM 657 N N . LEU A 1 82 ? -8.357 5.858 -3.149 1.00 90.56 82 LEU A N 1
ATOM 658 C CA . LEU A 1 82 ? -8.417 5.741 -1.697 1.00 90.56 82 LEU A CA 1
ATOM 659 C C . LEU A 1 82 ? -9.843 5.984 -1.226 1.00 90.56 82 LEU A C 1
ATOM 661 O O . LEU A 1 82 ? -10.402 7.063 -1.418 1.00 90.56 82 LEU A O 1
ATOM 665 N N . VAL A 1 83 ? -10.420 4.977 -0.576 1.00 90.31 83 VAL A N 1
ATOM 666 C CA . VAL A 1 83 ? -11.755 5.053 0.017 1.00 90.31 83 VAL A CA 1
ATOM 667 C C . VAL A 1 83 ? -11.638 4.795 1.510 1.00 90.31 83 VAL A C 1
ATOM 669 O O . VAL A 1 83 ? -11.195 3.729 1.925 1.00 90.31 83 VAL A O 1
ATOM 672 N N . VAL A 1 84 ? -12.046 5.770 2.318 1.00 88.19 84 VAL A N 1
ATOM 673 C CA . VAL A 1 84 ? -12.094 5.654 3.781 1.00 88.19 84 VAL A CA 1
ATOM 674 C C . VAL A 1 84 ? -13.532 5.358 4.198 1.00 88.19 84 VAL A C 1
ATOM 676 O O . VAL A 1 84 ? -14.451 6.054 3.763 1.00 88.19 84 VAL A O 1
ATOM 679 N N . LEU A 1 85 ? -13.717 4.317 5.009 1.00 82.88 85 LEU A N 1
ATOM 680 C CA . LEU A 1 85 ? -14.992 3.842 5.552 1.00 82.88 85 LEU A CA 1
ATOM 681 C C . LEU A 1 85 ? -15.012 3.924 7.076 1.00 82.88 85 LEU A C 1
ATOM 683 O O . LEU A 1 85 ? -13.966 3.605 7.696 1.00 82.88 85 LEU A O 1
#